Protein AF-A0A9Q6LKU4-F1 (afdb_monomer_lite)

Organism: Piscirickettsia salmonis (NCBI:txid1238)

Sequence (161 aa):
MNSQNPSKSLIVSDDSSSTSEIPNPQVKEKQSSPRRSFKTAYKIRILAEYDACSNQLARGELLRKEGLYSSRISTWKKERETGKLGGKYKNKSDKKMKLLSQENIRLKKKLAQAEAIIDLQKKSLRSAWGAYPPDRAERVKLMDEINKLSKEKKCHSNSPM

Secondary structure (DSSP, 8-state):
---------------------PPP---------------HHHHHHHHHHHHH--SHHHHHHHHHHHT--HHHHHHHHHHHHTTTTTS----HHHHHHHHHHHHHHHHHHHHHHHHHHHHHHHHHHHHHSTT-PPPHHHHHHHHHHHHHHHHHHHHHT----

Radius of gyration: 44.33 Å; chains: 1; bounding box: 66×42×156 Å

pLDDT: mean 70.78, std 19.25, range [27.61, 94.0]

Structure (mmCIF, N/CA/C/O backbone):
data_AF-A0A9Q6LKU4-F1
#
_entry.id   AF-A0A9Q6LKU4-F1
#
loop_
_atom_site.group_PDB
_atom_site.id
_atom_site.type_symbol
_atom_site.label_atom_id
_atom_site.label_alt_id
_atom_site.label_comp_id
_atom_site.label_asym_id
_atom_site.label_entity_id
_atom_site.label_seq_id
_atom_site.pdbx_PDB_ins_code
_atom_site.Cartn_x
_atom_site.Cartn_y
_atom_site.Cartn_z
_atom_site.occupancy
_atom_site.B_iso_or_equiv
_atom_site.auth_seq_id
_atom_site.auth_comp_id
_atom_site.auth_asym_id
_atom_site.auth_atom_id
_atom_site.pdbx_PDB_model_num
ATOM 1 N N . MET A 1 1 ? 16.920 -0.345 105.388 1.00 33.78 1 MET A N 1
ATOM 2 C CA . MET A 1 1 ? 18.303 -0.808 105.642 1.00 33.78 1 MET A CA 1
ATOM 3 C C . MET A 1 1 ? 18.511 -2.017 104.745 1.00 33.78 1 MET A C 1
ATOM 5 O O . MET A 1 1 ? 17.853 -3.019 104.943 1.00 33.78 1 MET A O 1
ATOM 9 N N . ASN A 1 2 ? 19.020 -1.796 103.542 1.00 29.56 2 ASN A N 1
ATOM 10 C CA . ASN A 1 2 ? 20.444 -1.772 103.206 1.00 29.56 2 ASN A CA 1
ATOM 11 C C . ASN A 1 2 ? 20.931 -3.170 102.801 1.00 29.56 2 ASN A C 1
ATOM 13 O O . ASN A 1 2 ? 21.152 -4.021 103.656 1.00 29.56 2 ASN A O 1
ATOM 17 N N . SER A 1 3 ? 21.140 -3.372 101.505 1.00 34.97 3 SER A N 1
ATOM 18 C CA . SER A 1 3 ? 22.439 -3.853 101.036 1.00 34.97 3 SER A CA 1
ATOM 19 C C . SER A 1 3 ? 22.560 -3.663 99.535 1.00 34.97 3 SER A C 1
ATOM 21 O O . SER A 1 3 ? 21.870 -4.297 98.739 1.00 34.97 3 SER A O 1
ATOM 23 N N . GLN A 1 4 ? 23.463 -2.753 99.187 1.00 29.42 4 GLN A N 1
ATOM 24 C CA . GLN A 1 4 ? 24.157 -2.704 97.915 1.00 29.42 4 GLN A CA 1
ATOM 25 C C . GLN A 1 4 ? 24.738 -4.078 97.508 1.00 29.42 4 GLN A C 1
ATOM 27 O O . GLN A 1 4 ? 25.342 -4.769 98.323 1.00 29.42 4 GLN A O 1
ATOM 32 N N . ASN A 1 5 ? 24.557 -4.421 96.223 1.00 34.22 5 ASN A N 1
ATOM 33 C CA . ASN A 1 5 ? 25.584 -4.721 95.193 1.00 34.22 5 ASN A CA 1
ATOM 34 C C . ASN A 1 5 ? 27.061 -4.810 95.662 1.00 34.22 5 ASN A C 1
ATOM 36 O O . ASN A 1 5 ? 27.419 -4.010 96.528 1.00 34.22 5 ASN A O 1
ATOM 40 N N . PRO A 1 6 ? 27.989 -5.570 95.000 1.00 41.03 6 PRO A N 1
ATOM 41 C CA . PRO A 1 6 ? 28.228 -5.426 93.542 1.00 41.03 6 PRO A CA 1
ATOM 42 C C . PRO A 1 6 ? 28.953 -6.563 92.730 1.00 41.03 6 PRO A C 1
ATOM 44 O O . PRO A 1 6 ? 29.729 -7.357 93.246 1.00 41.03 6 PRO A O 1
ATOM 47 N N . SER A 1 7 ? 28.793 -6.485 91.395 1.00 27.61 7 SER A N 1
ATOM 48 C CA . SER A 1 7 ? 29.785 -6.684 90.299 1.00 27.61 7 SER A CA 1
ATOM 49 C C . SER A 1 7 ? 30.456 -8.048 89.994 1.00 27.61 7 SER A C 1
ATOM 51 O O . SER A 1 7 ? 31.393 -8.441 90.680 1.00 27.61 7 SER A O 1
ATOM 53 N N . LYS A 1 8 ? 30.199 -8.611 88.791 1.00 33.66 8 LYS A N 1
ATOM 54 C CA . LYS A 1 8 ? 31.094 -8.505 87.597 1.00 33.66 8 LYS A CA 1
ATOM 55 C C . LYS A 1 8 ? 30.601 -9.298 86.359 1.00 33.66 8 LYS A C 1
ATOM 57 O O . LYS A 1 8 ? 30.404 -10.503 86.403 1.00 33.66 8 LYS A O 1
ATOM 62 N N . SER A 1 9 ? 30.461 -8.542 85.269 1.00 29.95 9 SER A N 1
ATOM 63 C CA . SER A 1 9 ? 30.486 -8.829 83.820 1.00 29.95 9 SER A CA 1
ATOM 64 C C . SER A 1 9 ? 30.705 -10.254 83.272 1.00 29.95 9 SER A C 1
ATOM 66 O O . SER A 1 9 ? 31.785 -10.822 83.430 1.00 29.95 9 SER A O 1
ATOM 68 N N . LEU A 1 10 ? 29.807 -10.665 82.370 1.00 33.81 10 LEU A N 1
ATOM 69 C CA . LEU A 1 10 ? 30.185 -11.191 81.052 1.00 33.81 10 LEU A CA 1
ATOM 70 C C . LEU A 1 10 ? 29.135 -10.760 80.020 1.00 33.81 10 LEU A C 1
ATOM 72 O O . LEU A 1 10 ? 27.954 -11.073 80.130 1.00 33.81 10 LEU A O 1
ATOM 76 N N . ILE A 1 11 ? 29.596 -9.962 79.063 1.00 33.34 11 ILE A N 1
ATOM 77 C CA . ILE A 1 11 ? 28.861 -9.500 77.891 1.00 33.34 11 ILE A CA 1
ATOM 78 C C . ILE A 1 11 ? 28.937 -10.628 76.861 1.00 33.34 11 ILE A C 1
ATOM 80 O O . ILE A 1 11 ? 30.037 -11.001 76.459 1.00 33.34 11 ILE A O 1
ATOM 84 N N . VAL A 1 12 ? 27.788 -11.142 76.430 1.00 37.56 12 VAL A N 1
ATOM 85 C CA . VAL A 1 12 ? 27.644 -11.857 75.158 1.00 37.56 12 VAL A CA 1
ATOM 86 C C . VAL A 1 12 ? 26.438 -11.241 74.463 1.00 37.56 12 VAL A C 1
ATOM 88 O O . VAL A 1 12 ? 25.298 -11.439 74.875 1.00 37.56 12 VAL A O 1
ATOM 91 N N . SER A 1 13 ? 26.719 -10.432 73.450 1.00 35.81 13 SER A N 1
ATOM 92 C CA . SER A 1 13 ? 25.760 -10.103 72.405 1.00 35.81 13 SER A CA 1
ATOM 93 C C . SER A 1 13 ? 25.742 -11.278 71.433 1.00 35.81 13 SER A C 1
ATOM 95 O O . SER A 1 13 ? 26.809 -11.679 70.981 1.00 35.81 13 SER A O 1
ATOM 97 N N . ASP A 1 14 ? 24.572 -11.828 71.123 1.00 35.03 14 ASP A N 1
ATOM 98 C CA . ASP A 1 14 ? 24.133 -11.866 69.729 1.00 35.03 14 ASP A CA 1
ATOM 99 C C . ASP A 1 14 ? 22.649 -12.224 69.596 1.00 35.03 14 ASP A C 1
ATOM 101 O O . ASP A 1 14 ? 22.032 -12.884 70.430 1.00 35.03 14 ASP A O 1
ATOM 105 N N . ASP A 1 15 ? 22.107 -11.634 68.543 1.00 38.94 15 ASP A N 1
ATOM 106 C CA . ASP A 1 15 ? 20.731 -11.326 68.194 1.00 38.94 15 ASP A CA 1
ATOM 107 C C . ASP A 1 15 ? 19.864 -12.559 67.865 1.00 38.94 15 ASP A C 1
ATOM 109 O O . ASP A 1 15 ? 20.298 -13.505 67.210 1.00 38.94 15 ASP A O 1
ATOM 113 N N . SER A 1 16 ? 18.598 -12.543 68.288 1.00 36.66 16 SER A N 1
ATOM 114 C CA . SER A 1 16 ? 17.548 -13.433 67.768 1.00 36.66 16 SER A CA 1
ATOM 115 C C . SER A 1 16 ? 16.195 -12.729 67.825 1.00 36.66 16 SER A C 1
ATOM 117 O O . SER A 1 16 ? 15.259 -13.126 68.518 1.00 36.66 16 SER A O 1
ATOM 119 N N . SER A 1 17 ? 16.129 -11.635 67.070 1.00 35.25 17 SER A N 1
ATOM 120 C CA . SER A 1 17 ? 14.920 -11.040 66.510 1.00 35.25 17 SER A CA 1
ATOM 121 C C . SER A 1 17 ? 13.979 -12.097 65.905 1.00 35.25 17 SER A C 1
ATOM 123 O O . SER A 1 17 ? 14.217 -12.650 64.829 1.00 35.25 17 SER A O 1
ATOM 125 N N . SER A 1 18 ? 12.865 -12.355 66.590 1.00 41.88 18 SER A N 1
ATOM 126 C CA . SER A 1 18 ? 11.696 -13.038 66.041 1.00 41.88 18 SER A CA 1
ATOM 127 C C . SER A 1 18 ? 11.033 -12.141 64.988 1.00 41.88 18 SER A C 1
ATOM 129 O O . SER A 1 18 ? 10.174 -11.318 65.311 1.00 41.88 18 SER A O 1
ATOM 131 N N . THR A 1 19 ? 11.445 -12.278 63.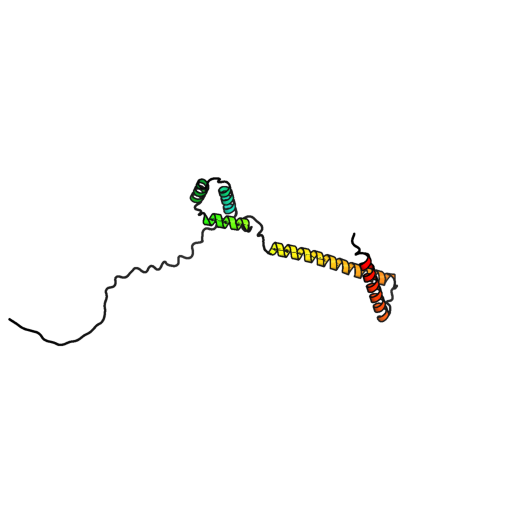728 1.00 38.69 19 THR A N 1
ATOM 132 C CA . THR A 1 19 ? 10.799 -11.631 62.581 1.00 38.69 19 THR A CA 1
ATOM 133 C C . THR A 1 19 ? 9.814 -12.600 61.944 1.00 38.69 19 THR A C 1
ATOM 135 O O . THR A 1 19 ? 10.175 -13.614 61.356 1.00 38.69 19 THR A O 1
ATOM 138 N N . SER A 1 20 ? 8.536 -12.279 62.109 1.00 47.50 20 SER A N 1
ATOM 139 C CA . SER A 1 20 ? 7.409 -12.850 61.386 1.00 47.50 20 SER A CA 1
ATOM 140 C C . SER A 1 20 ? 7.670 -12.830 59.877 1.00 47.50 20 SER A C 1
ATOM 142 O O . SER A 1 20 ? 7.850 -11.773 59.271 1.00 47.50 20 SER A O 1
ATOM 144 N N . GLU A 1 21 ? 7.693 -14.019 59.277 1.00 57.81 21 GLU A N 1
ATOM 145 C CA . GLU A 1 21 ? 7.937 -14.230 57.854 1.00 57.81 21 GLU A CA 1
ATOM 146 C C . GLU A 1 21 ? 6.888 -13.500 57.002 1.00 57.81 21 GLU A C 1
ATOM 148 O O . GLU A 1 21 ? 5.707 -13.851 56.964 1.00 57.81 21 GLU A O 1
ATOM 153 N N . ILE A 1 22 ? 7.333 -12.461 56.298 1.00 60.91 22 ILE A N 1
ATOM 154 C CA . ILE A 1 22 ? 6.572 -11.805 55.236 1.00 60.91 22 ILE A CA 1
ATOM 155 C C . ILE A 1 22 ? 6.401 -12.837 54.109 1.00 60.91 22 ILE A C 1
ATOM 157 O O . ILE A 1 22 ? 7.411 -13.322 53.588 1.00 60.91 22 ILE A O 1
ATOM 161 N N . PRO A 1 23 ? 5.172 -13.184 53.684 1.00 64.31 23 PRO A N 1
ATOM 162 C CA . PRO A 1 23 ? 4.992 -14.115 52.581 1.00 64.31 23 PRO A CA 1
ATOM 163 C C . PRO A 1 23 ? 5.571 -13.504 51.301 1.00 64.31 23 PRO A C 1
ATOM 165 O O . PRO A 1 23 ? 5.175 -12.421 50.867 1.00 64.31 23 PRO A O 1
ATOM 168 N N . ASN A 1 24 ? 6.536 -14.209 50.713 1.00 58.94 24 ASN A N 1
ATOM 169 C CA . ASN A 1 24 ? 7.278 -13.794 49.528 1.00 58.94 24 ASN A CA 1
ATOM 170 C C . ASN A 1 24 ? 6.320 -13.449 48.356 1.00 58.94 24 ASN A C 1
ATOM 172 O O . ASN A 1 24 ? 5.623 -14.344 47.865 1.00 58.94 24 ASN A O 1
ATOM 176 N N . PRO A 1 25 ? 6.278 -12.194 47.855 1.00 67.00 25 PRO A N 1
ATOM 177 C CA . PRO A 1 25 ? 5.390 -11.759 46.771 1.00 67.00 25 PRO A CA 1
ATOM 178 C C . PRO A 1 25 ? 5.890 -12.199 45.383 1.00 67.00 25 PRO A C 1
ATOM 180 O O . PRO A 1 25 ? 5.739 -11.480 44.392 1.00 67.00 25 PRO A O 1
ATOM 183 N N . GLN A 1 26 ? 6.513 -13.372 45.279 1.00 66.50 26 GLN A N 1
ATOM 184 C CA . GLN A 1 26 ? 7.061 -13.851 44.020 1.00 66.50 26 GLN A CA 1
ATOM 185 C C . GLN A 1 26 ? 5.929 -14.417 43.160 1.00 66.50 26 GLN A C 1
ATOM 187 O O . GLN A 1 26 ? 5.588 -15.601 43.203 1.00 66.50 26 GLN A O 1
ATOM 192 N N . VAL A 1 27 ? 5.315 -13.526 42.378 1.00 67.25 27 VAL A N 1
ATOM 193 C CA . VAL A 1 27 ? 4.410 -13.876 41.283 1.00 67.25 27 VAL A CA 1
ATOM 194 C C . VAL A 1 27 ? 5.184 -14.801 40.348 1.00 67.25 27 VAL A C 1
ATOM 196 O O . VAL A 1 27 ? 6.019 -14.346 39.570 1.00 67.25 27 VAL A O 1
ATOM 199 N N . LYS A 1 28 ? 4.924 -16.111 40.451 1.00 60.31 28 LYS A N 1
ATOM 200 C CA . LYS A 1 28 ? 5.439 -17.118 39.516 1.00 60.31 28 LYS A CA 1
ATOM 201 C C . LYS A 1 28 ? 5.181 -16.598 38.109 1.00 60.31 28 LYS A C 1
ATOM 203 O O . LYS A 1 28 ? 4.038 -16.243 37.809 1.00 60.31 28 LYS A O 1
ATOM 208 N N . GLU A 1 29 ? 6.228 -16.511 37.290 1.00 60.88 29 GLU A N 1
ATOM 209 C CA . GLU A 1 29 ? 6.155 -16.030 35.913 1.00 60.88 29 GLU A CA 1
ATOM 210 C C . GLU A 1 29 ? 5.070 -16.817 35.182 1.00 60.88 29 GLU A C 1
ATOM 212 O O . GLU A 1 29 ? 5.252 -17.967 34.781 1.00 60.88 29 GLU A O 1
ATOM 217 N N . LYS A 1 30 ? 3.875 -16.228 35.100 1.00 60.41 30 LYS A N 1
ATOM 218 C CA . LYS A 1 30 ? 2.718 -16.853 34.479 1.00 60.41 30 LYS A CA 1
ATOM 219 C C . LYS A 1 30 ? 3.086 -16.977 33.013 1.00 60.41 30 LYS A C 1
ATOM 221 O O . LYS A 1 30 ? 3.049 -15.969 32.307 1.00 60.41 30 LYS A O 1
ATOM 226 N N . GLN A 1 31 ? 3.505 -18.180 32.607 1.00 55.69 31 GLN A N 1
ATOM 227 C CA . GLN A 1 31 ? 3.850 -18.540 31.235 1.00 55.69 31 GLN A CA 1
ATOM 228 C C . GLN A 1 31 ? 2.900 -17.794 30.304 1.00 55.69 31 GLN A C 1
ATOM 230 O O . GLN A 1 31 ? 1.687 -17.979 30.398 1.00 55.69 31 GLN A O 1
ATOM 235 N N . SER A 1 32 ? 3.459 -16.835 29.557 1.00 57.75 32 SER A N 1
ATOM 236 C CA . SER A 1 32 ? 2.742 -15.724 28.928 1.00 57.75 32 SER A CA 1
ATOM 237 C C . SER A 1 32 ? 1.485 -16.214 28.210 1.00 57.75 32 SER A C 1
ATOM 239 O O . SER A 1 32 ? 1.556 -16.639 27.057 1.00 57.75 32 SER A O 1
ATOM 241 N N . SER A 1 33 ? 0.334 -16.131 28.885 1.00 61.50 33 SER A N 1
ATOM 242 C CA . SER A 1 33 ? -0.958 -16.497 28.305 1.00 61.50 33 SER A CA 1
ATOM 243 C C . SER A 1 33 ? -1.118 -15.746 26.979 1.00 61.50 33 SER A C 1
ATOM 245 O O . SER A 1 33 ? -0.785 -14.552 26.925 1.00 61.50 33 SER A O 1
ATOM 247 N N . PRO A 1 34 ? -1.537 -16.417 25.888 1.00 72.12 34 PRO A N 1
ATOM 248 C CA . PRO A 1 34 ? -1.558 -15.807 24.570 1.00 72.12 34 PRO A CA 1
ATOM 249 C C . PRO A 1 34 ? -2.402 -14.533 24.612 1.00 72.12 34 PRO A C 1
ATOM 251 O O . PRO A 1 34 ? -3.607 -14.557 24.864 1.00 72.12 34 PRO A O 1
ATOM 254 N N . ARG A 1 35 ? -1.745 -13.386 24.393 1.00 74.44 35 ARG A N 1
ATOM 255 C CA . ARG A 1 35 ? -2.418 -12.085 24.372 1.00 74.44 35 ARG A CA 1
ATOM 256 C C . ARG A 1 35 ? -3.527 -12.136 23.322 1.00 74.44 35 ARG A C 1
ATOM 258 O O . ARG A 1 35 ? -3.269 -12.523 22.183 1.00 74.44 35 ARG A O 1
ATOM 265 N N . ARG A 1 36 ? -4.742 -11.708 23.692 1.00 83.00 36 ARG A N 1
ATOM 266 C CA . ARG A 1 36 ? -5.915 -11.652 22.798 1.00 83.00 36 ARG A CA 1
ATOM 267 C C . ARG A 1 36 ? -5.534 -11.017 21.455 1.00 83.00 36 ARG A C 1
ATOM 269 O O . ARG A 1 36 ? -5.192 -9.832 21.404 1.00 83.00 36 ARG A O 1
ATOM 276 N N . SER A 1 37 ? -5.602 -11.802 20.380 1.00 84.75 37 SER A N 1
ATOM 277 C CA . SER A 1 37 ? -5.355 -11.356 19.009 1.00 84.75 37 SER A CA 1
ATOM 278 C C . SER A 1 37 ? -6.681 -11.053 18.306 1.00 84.75 37 SER A C 1
ATOM 280 O O . SER A 1 37 ? -7.694 -11.712 18.530 1.00 84.75 37 SER A O 1
ATOM 282 N N . PHE A 1 38 ? -6.694 -10.013 17.473 1.00 88.56 38 PHE A N 1
ATOM 283 C CA . PHE A 1 38 ? -7.887 -9.590 16.739 1.00 88.56 38 PHE A CA 1
ATOM 284 C C . PHE A 1 38 ? -7.673 -9.796 15.246 1.00 88.56 38 PHE A C 1
ATOM 286 O O . PHE A 1 38 ? -6.705 -9.276 14.685 1.00 88.56 38 PHE A O 1
ATOM 293 N N . LYS A 1 39 ? -8.597 -10.520 14.605 1.00 90.44 39 LYS A N 1
ATOM 294 C CA . LYS A 1 39 ? -8.604 -10.709 13.150 1.00 90.44 39 LYS A CA 1
ATOM 295 C C . LYS A 1 39 ? -8.751 -9.361 12.437 1.00 90.44 39 LYS A C 1
ATOM 297 O O . LYS A 1 39 ? -9.463 -8.474 12.905 1.00 90.44 39 LYS A O 1
ATOM 302 N N . THR A 1 40 ? -8.132 -9.228 11.268 1.00 90.12 40 THR A N 1
ATOM 303 C CA . THR A 1 40 ? -8.174 -8.008 10.442 1.00 90.12 40 THR A CA 1
ATOM 304 C C . THR A 1 40 ? -9.606 -7.580 10.111 1.00 90.12 40 THR A C 1
ATOM 306 O O . THR A 1 40 ? -9.941 -6.412 10.275 1.00 90.12 40 THR A O 1
ATOM 309 N N . ALA A 1 41 ? -10.474 -8.526 9.734 1.00 88.00 41 ALA A N 1
ATOM 310 C CA . ALA A 1 41 ? -11.882 -8.250 9.440 1.00 88.00 41 ALA A CA 1
ATOM 311 C C . ALA A 1 41 ? -12.628 -7.644 10.642 1.00 88.00 41 ALA A C 1
ATOM 313 O O . ALA A 1 41 ? -13.373 -6.681 10.489 1.00 88.00 41 ALA A O 1
ATOM 314 N N . TYR A 1 42 ? -12.359 -8.150 11.850 1.00 93.00 42 TYR A N 1
ATOM 315 C CA . TYR A 1 42 ? -12.941 -7.614 13.081 1.00 93.00 42 TYR A CA 1
ATOM 316 C C . TYR A 1 42 ? -12.492 -6.172 13.330 1.00 93.00 42 TYR A C 1
ATOM 318 O O . TYR A 1 42 ? -13.318 -5.303 13.587 1.00 93.00 42 TYR A O 1
ATOM 326 N N . LYS A 1 43 ? -11.189 -5.896 13.196 1.00 93.00 43 LYS A N 1
ATOM 327 C CA . LYS A 1 43 ? -10.648 -4.538 13.346 1.00 93.00 43 LYS A CA 1
ATOM 328 C C . LYS A 1 43 ? -11.296 -3.558 12.357 1.00 93.00 43 LYS A C 1
ATOM 330 O O . LYS A 1 43 ? -11.628 -2.447 12.749 1.00 93.00 43 LYS A O 1
ATOM 335 N N . ILE A 1 44 ? -11.498 -3.971 11.101 1.00 92.06 44 ILE A N 1
ATOM 336 C CA . ILE A 1 44 ? -12.140 -3.143 10.065 1.00 92.06 44 ILE A CA 1
ATOM 337 C C . ILE A 1 44 ? -13.605 -2.863 10.416 1.00 92.06 44 ILE A C 1
ATOM 339 O O . ILE A 1 44 ? -14.011 -1.705 10.372 1.00 92.06 44 ILE A O 1
ATOM 343 N N . ARG A 1 45 ? -14.369 -3.892 10.812 1.00 93.50 45 ARG A N 1
ATOM 344 C CA . ARG A 1 45 ? -15.771 -3.744 11.234 1.00 93.50 45 ARG A CA 1
ATOM 345 C C . ARG A 1 45 ? -15.904 -2.732 12.371 1.00 93.50 45 ARG A C 1
ATOM 347 O O . ARG A 1 45 ? -16.648 -1.767 12.249 1.00 93.50 45 ARG A O 1
ATOM 354 N N . ILE A 1 46 ? -15.125 -2.911 13.438 1.00 94.00 46 ILE A N 1
ATOM 355 C CA . ILE A 1 46 ? -15.171 -2.022 14.603 1.00 94.00 46 ILE A CA 1
ATOM 356 C C . ILE A 1 46 ? -14.771 -0.592 14.243 1.00 94.00 46 ILE A C 1
ATOM 358 O O . ILE A 1 46 ? -15.379 0.349 14.739 1.00 94.00 46 ILE A O 1
ATOM 362 N N . LEU A 1 47 ? -13.762 -0.401 13.388 1.00 93.25 47 LEU A N 1
ATOM 363 C CA . LEU A 1 47 ? -13.392 0.939 12.932 1.00 93.25 47 LEU A CA 1
ATOM 364 C C . LEU A 1 47 ? -14.523 1.607 12.140 1.00 93.25 47 LEU A C 1
ATOM 366 O O . LEU A 1 47 ? -14.756 2.794 12.337 1.00 93.25 47 LEU A O 1
ATOM 370 N N . ALA A 1 48 ? -15.234 0.859 11.292 1.00 92.12 48 ALA A N 1
ATOM 371 C CA . ALA A 1 48 ? -16.377 1.380 10.546 1.00 92.12 48 ALA A CA 1
ATOM 372 C C . ALA A 1 48 ? -17.535 1.773 11.476 1.00 92.12 48 ALA A C 1
ATOM 374 O O . ALA A 1 48 ? -18.057 2.877 11.361 1.00 92.12 48 ALA A O 1
ATOM 375 N N . GLU A 1 49 ? -17.887 0.918 12.439 1.00 93.12 49 GLU A N 1
ATOM 376 C CA . GLU A 1 49 ? -18.918 1.218 13.444 1.00 93.12 49 GLU A CA 1
ATOM 377 C C . GLU A 1 49 ? -18.522 2.413 14.328 1.00 93.12 49 GLU A C 1
ATOM 379 O O . GLU A 1 49 ? -19.341 3.283 14.620 1.00 93.12 49 GLU A O 1
ATOM 384 N N . TYR A 1 50 ? -17.245 2.507 14.707 1.00 93.44 50 TYR A N 1
ATOM 385 C CA . TYR A 1 50 ? -16.718 3.621 15.494 1.00 93.44 50 TYR A CA 1
ATOM 386 C C . TYR A 1 50 ? -16.757 4.953 14.731 1.00 93.44 50 TYR A C 1
ATOM 388 O O . TYR A 1 50 ? -17.085 5.988 15.318 1.00 93.44 50 TYR A O 1
ATOM 396 N N . ASP A 1 51 ? -16.427 4.934 13.436 1.00 89.81 51 ASP A N 1
ATOM 397 C CA . ASP A 1 51 ? -16.481 6.109 12.561 1.00 89.81 51 ASP A CA 1
ATOM 398 C C . ASP A 1 51 ? -17.938 6.511 12.237 1.00 89.81 51 ASP A C 1
ATOM 400 O O . ASP A 1 51 ? -18.218 7.701 12.112 1.00 89.81 51 ASP A O 1
ATOM 404 N N . ALA A 1 52 ? -18.874 5.554 12.176 1.00 91.88 52 ALA A N 1
ATOM 405 C CA . ALA A 1 52 ? -20.306 5.808 11.977 1.00 91.88 52 ALA A CA 1
ATOM 406 C C . ALA A 1 52 ? -20.993 6.444 13.202 1.00 91.88 52 ALA A C 1
ATOM 408 O O . ALA A 1 52 ? -22.033 7.090 13.076 1.00 91.88 52 ALA A O 1
ATOM 409 N N . CYS A 1 53 ? -20.426 6.281 14.400 1.00 91.00 53 CYS A N 1
ATOM 410 C CA . CYS A 1 53 ? -20.960 6.897 15.609 1.00 91.00 53 CYS A CA 1
ATOM 411 C C . CYS A 1 53 ? -20.669 8.409 15.626 1.00 91.00 53 CYS A C 1
ATOM 413 O O . CYS A 1 53 ? -19.510 8.820 15.749 1.00 91.00 53 CYS A O 1
ATOM 415 N N . SER A 1 54 ? -21.714 9.242 15.595 1.00 83.50 54 SER A N 1
ATOM 416 C CA . SER A 1 54 ? -21.586 10.710 15.665 1.00 83.50 54 SER A CA 1
ATOM 417 C C . SER A 1 54 ? -21.197 11.222 17.057 1.00 83.50 54 SER A C 1
ATOM 419 O O . SER A 1 54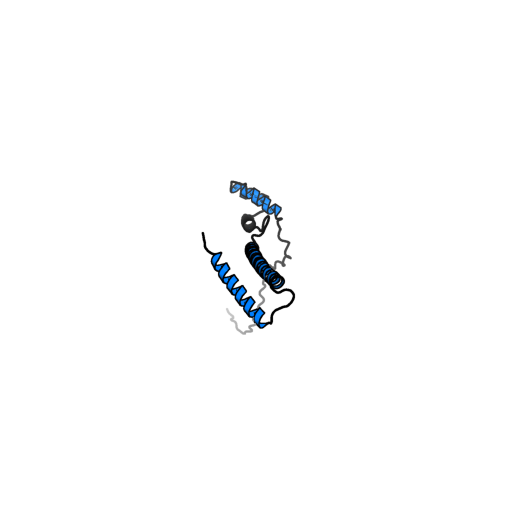 ? -20.417 12.163 17.180 1.00 83.50 54 SER A O 1
ATOM 421 N N . ASN A 1 55 ? -21.693 10.572 18.115 1.00 89.31 55 ASN A N 1
ATOM 422 C CA . ASN A 1 55 ? -21.553 11.041 19.495 1.00 89.31 55 ASN A CA 1
ATOM 423 C C . ASN A 1 55 ? -20.437 10.308 20.255 1.00 89.31 55 ASN A C 1
ATOM 425 O O . ASN A 1 55 ? -20.282 9.089 20.146 1.00 89.31 55 ASN A O 1
ATOM 429 N N . GLN A 1 56 ? -19.716 11.036 21.116 1.00 88.12 56 GLN A N 1
ATOM 430 C CA . GLN A 1 56 ? -18.685 10.480 22.009 1.00 88.12 56 GLN A CA 1
ATOM 431 C C . GLN A 1 56 ? -19.249 9.376 22.925 1.00 88.12 56 GLN A C 1
ATOM 433 O O . GLN A 1 56 ? -18.579 8.378 23.193 1.00 88.12 56 GLN A O 1
ATOM 438 N N . LEU A 1 57 ? -20.498 9.544 23.372 1.00 90.44 57 LEU A N 1
ATOM 439 C CA . LEU A 1 57 ? -21.207 8.593 24.229 1.00 90.44 57 LEU A CA 1
ATOM 440 C C . LEU A 1 57 ? -21.460 7.261 23.510 1.00 90.44 57 LEU A C 1
ATOM 442 O O . LEU A 1 57 ? -21.102 6.215 24.045 1.00 90.44 57 LEU A O 1
ATOM 446 N N . ALA A 1 58 ? -21.969 7.309 22.274 1.00 90.00 58 ALA A N 1
ATOM 447 C CA . ALA A 1 58 ? -22.217 6.124 21.447 1.00 90.00 58 ALA A CA 1
ATOM 448 C C . ALA A 1 58 ? -20.917 5.363 21.138 1.00 90.00 58 ALA A C 1
ATOM 450 O O . ALA A 1 58 ? -20.859 4.139 21.249 1.00 90.00 58 ALA A O 1
ATOM 451 N N . ARG A 1 59 ? -19.825 6.092 20.859 1.00 92.56 59 ARG A N 1
ATOM 452 C CA . ARG A 1 59 ? -18.486 5.497 20.718 1.00 92.56 59 ARG A CA 1
ATOM 453 C C . ARG A 1 59 ? -18.051 4.781 21.995 1.00 92.56 59 ARG A C 1
ATOM 455 O O . ARG A 1 59 ? -17.540 3.669 21.933 1.00 92.56 59 ARG A O 1
ATOM 462 N N . GLY A 1 60 ? -18.242 5.404 23.157 1.00 91.94 60 GLY A N 1
ATOM 463 C CA . GLY A 1 60 ? -17.908 4.800 24.447 1.00 91.94 60 GLY A CA 1
ATOM 464 C C . GLY A 1 60 ? -18.753 3.565 24.770 1.00 91.94 60 GLY A C 1
ATOM 465 O O . GLY A 1 60 ? -18.237 2.603 25.334 1.00 91.94 60 GLY A O 1
ATOM 466 N N . GLU A 1 61 ? -20.035 3.569 24.412 1.00 93.56 61 GLU A N 1
ATOM 467 C CA . GLU A 1 61 ? -20.931 2.421 24.576 1.00 93.56 61 GLU A CA 1
ATOM 468 C C . GLU A 1 61 ? -20.486 1.230 23.718 1.00 93.56 61 GLU A C 1
ATOM 470 O O . GLU A 1 61 ? -20.312 0.132 24.250 1.00 93.56 61 GLU A O 1
ATOM 475 N N . LEU A 1 62 ? -20.204 1.458 22.430 1.00 92.56 62 LEU A N 1
ATOM 476 C CA . LEU A 1 62 ? -19.664 0.442 21.521 1.00 92.56 62 LEU A CA 1
ATOM 477 C C . LEU A 1 62 ? -18.386 -0.195 22.086 1.00 92.56 62 LEU A C 1
ATOM 479 O O . LEU A 1 62 ? -18.241 -1.415 22.115 1.00 92.56 62 LEU A O 1
ATOM 483 N N . LEU A 1 63 ? -17.465 0.631 22.588 1.00 92.94 63 LEU A N 1
ATOM 484 C CA . LEU A 1 63 ? -16.201 0.147 23.140 1.00 92.94 63 LEU A CA 1
ATOM 485 C C . LEU A 1 63 ? -16.380 -0.695 24.401 1.00 92.94 63 LEU A C 1
ATOM 487 O O . LEU A 1 63 ? -15.685 -1.698 24.557 1.00 92.94 63 LEU A O 1
ATOM 491 N N . ARG A 1 64 ? -17.327 -0.338 25.274 1.00 93.44 64 ARG A N 1
ATOM 492 C CA . ARG A 1 64 ? -17.647 -1.150 26.455 1.00 93.44 64 ARG A CA 1
ATOM 493 C C . ARG A 1 64 ? -18.276 -2.486 26.063 1.00 93.44 64 ARG A C 1
ATOM 495 O O . ARG A 1 64 ? -17.855 -3.501 26.607 1.00 93.44 64 ARG A O 1
ATOM 502 N N . LYS A 1 65 ? -19.198 -2.498 25.089 1.00 92.81 65 LYS A N 1
ATOM 503 C CA . LYS A 1 65 ? -19.821 -3.732 24.565 1.00 92.81 65 LYS A CA 1
ATOM 504 C C . LYS A 1 65 ? -18.785 -4.705 24.000 1.00 92.81 65 LYS A C 1
ATOM 506 O O . LYS A 1 65 ? -18.856 -5.900 24.254 1.00 92.81 65 LYS A O 1
ATOM 511 N N . GLU A 1 66 ? -17.787 -4.189 23.290 1.00 92.19 66 GLU A N 1
ATOM 512 C CA . GLU A 1 66 ? -16.751 -5.005 22.640 1.00 92.19 66 GLU A CA 1
ATOM 513 C C . GLU A 1 66 ? -15.537 -5.304 23.555 1.00 92.19 66 GLU A C 1
ATOM 515 O O . GLU A 1 66 ? -14.614 -6.049 23.189 1.00 92.19 66 GLU A O 1
ATOM 520 N N . GLY A 1 67 ? -15.506 -4.721 24.762 1.00 91.06 67 GLY A N 1
ATOM 521 C CA . GLY A 1 67 ? -14.387 -4.831 25.704 1.00 91.06 67 GLY A CA 1
ATOM 522 C C . GLY A 1 67 ? -13.093 -4.209 25.167 1.00 91.06 67 GLY A C 1
ATOM 523 O O . GLY A 1 67 ? -11.998 -4.745 25.364 1.00 91.06 67 GLY A O 1
ATOM 524 N N . LEU A 1 68 ? -13.219 -3.113 24.419 1.00 91.81 68 LEU A N 1
ATOM 525 C CA . LEU A 1 68 ? -12.122 -2.384 23.795 1.00 91.81 68 LEU A CA 1
ATOM 526 C C . LEU A 1 68 ? -11.864 -1.070 24.531 1.00 91.81 68 LEU A C 1
ATOM 528 O O . LEU A 1 68 ? -12.764 -0.430 25.061 1.00 91.81 68 LEU A O 1
ATOM 532 N N . TYR A 1 69 ? -10.605 -0.645 24.528 1.00 92.00 69 TYR A N 1
ATOM 533 C CA . TYR A 1 69 ? -10.207 0.654 25.061 1.00 92.00 69 TYR A CA 1
ATOM 534 C C . TYR A 1 69 ? -9.876 1.620 23.921 1.00 92.00 69 TYR A C 1
ATOM 536 O O . TYR A 1 69 ? -9.467 1.191 22.837 1.00 92.00 69 TYR A O 1
ATOM 544 N N . SER A 1 70 ? -10.010 2.923 24.173 1.00 89.56 70 SER A N 1
ATOM 545 C CA . SER A 1 70 ? -9.766 3.983 23.184 1.00 89.56 70 SER A CA 1
ATOM 546 C C . SER A 1 70 ? -8.365 3.903 22.570 1.00 89.56 70 SER A C 1
ATOM 548 O O . SER A 1 70 ? -8.219 4.087 21.363 1.00 89.56 70 SER A O 1
ATOM 550 N N . SER A 1 71 ? -7.345 3.530 23.356 1.00 91.94 71 SER A N 1
ATOM 551 C CA . SER A 1 71 ? -5.974 3.375 22.848 1.00 91.94 71 SER A CA 1
ATOM 552 C C . SER A 1 71 ? -5.883 2.347 21.720 1.00 91.94 71 SER A C 1
ATOM 554 O O . SER A 1 71 ? -5.170 2.567 20.744 1.00 91.94 71 SER A O 1
ATOM 556 N N . ARG A 1 72 ? -6.662 1.260 21.806 1.00 93.38 72 ARG A N 1
ATOM 557 C CA . ARG A 1 72 ? -6.698 0.197 20.797 1.00 93.38 72 ARG A CA 1
ATOM 558 C C . ARG A 1 72 ? -7.235 0.722 19.471 1.00 93.38 72 ARG A C 1
ATOM 560 O O . ARG A 1 72 ? -6.663 0.428 18.426 1.00 93.38 72 ARG A O 1
ATOM 567 N N . ILE A 1 73 ? -8.301 1.519 19.528 1.00 94.00 73 ILE A N 1
ATOM 568 C CA . ILE A 1 73 ? -8.902 2.150 18.349 1.00 94.00 73 ILE A CA 1
ATOM 569 C C . ILE A 1 73 ? -7.916 3.112 17.705 1.00 94.00 73 ILE A C 1
ATOM 571 O O . ILE A 1 73 ? -7.707 3.047 16.497 1.00 94.00 73 ILE A O 1
ATOM 575 N N . SER A 1 74 ? -7.244 3.943 18.502 1.00 92.94 74 SER A N 1
ATOM 576 C CA . SER A 1 74 ? -6.205 4.848 18.006 1.00 92.94 74 SER A CA 1
ATOM 577 C C . SER A 1 74 ? -5.063 4.091 17.320 1.00 92.94 74 SER A C 1
ATOM 579 O O . SER A 1 74 ? -4.594 4.508 16.261 1.00 92.94 74 SER A O 1
ATOM 581 N N . THR A 1 75 ? -4.634 2.948 17.868 1.00 92.69 75 THR A N 1
ATOM 582 C CA . THR A 1 75 ? -3.646 2.077 17.214 1.00 92.69 75 THR A CA 1
ATOM 583 C C . THR A 1 75 ? -4.171 1.524 15.891 1.00 92.69 75 THR A C 1
ATOM 585 O O . THR A 1 75 ? -3.460 1.570 14.890 1.00 92.69 75 THR A O 1
ATOM 588 N N . TRP A 1 76 ? -5.414 1.041 15.849 1.00 93.12 76 TRP A N 1
ATOM 589 C CA . TRP A 1 76 ? -6.002 0.496 14.624 1.00 93.12 76 TRP A CA 1
ATOM 590 C C . TRP A 1 76 ? -6.247 1.568 13.554 1.00 93.12 76 TRP A C 1
ATOM 592 O O . TRP A 1 76 ? -6.056 1.292 12.373 1.00 93.12 76 TRP A O 1
ATOM 602 N N . LYS A 1 77 ? -6.562 2.813 13.934 1.00 91.06 77 LYS A N 1
ATOM 603 C CA . LYS A 1 77 ? -6.612 3.949 12.998 1.00 91.06 77 LYS A CA 1
ATOM 604 C C . LYS A 1 77 ? -5.257 4.183 12.326 1.00 91.06 77 LYS A C 1
ATOM 606 O O . LYS A 1 77 ? -5.185 4.211 11.101 1.00 91.06 77 LYS A O 1
ATOM 611 N N . LYS A 1 78 ? -4.169 4.200 13.102 1.00 89.50 78 LYS A N 1
ATOM 612 C CA . LYS A 1 78 ? -2.798 4.292 12.562 1.00 89.50 78 LYS A CA 1
ATOM 613 C C . LYS A 1 78 ? -2.433 3.087 11.687 1.00 89.50 78 LYS A C 1
ATOM 615 O O . LYS A 1 78 ? -1.799 3.232 10.644 1.00 89.50 78 LYS A O 1
ATOM 620 N N . GLU A 1 79 ? -2.831 1.876 12.079 1.00 88.75 79 GLU A N 1
ATOM 621 C CA . GLU A 1 79 ? -2.638 0.664 11.267 1.00 88.75 79 GLU A CA 1
ATOM 622 C C . GLU A 1 79 ? -3.397 0.738 9.923 1.00 88.75 79 GLU A C 1
ATOM 624 O O . GLU A 1 79 ? -2.881 0.261 8.911 1.00 88.75 79 GLU A O 1
ATOM 629 N N . ARG A 1 80 ? -4.581 1.369 9.878 1.00 85.81 80 ARG A N 1
ATOM 630 C CA . ARG A 1 80 ? -5.343 1.635 8.641 1.00 85.81 80 ARG A CA 1
ATOM 631 C C . ARG A 1 80 ? -4.649 2.678 7.766 1.00 85.81 80 ARG A C 1
ATOM 633 O O . ARG A 1 80 ? -4.457 2.436 6.580 1.00 85.81 80 ARG A O 1
ATOM 640 N N . GLU A 1 81 ? -4.206 3.793 8.341 1.00 82.62 81 GLU A N 1
ATOM 641 C CA . GLU A 1 81 ? -3.485 4.857 7.618 1.00 82.62 81 GLU A CA 1
ATOM 642 C C . GLU A 1 81 ? -2.161 4.370 7.011 1.00 82.62 81 GLU A C 1
ATOM 644 O O . GLU A 1 81 ? -1.784 4.752 5.901 1.00 82.62 81 GLU A O 1
ATOM 649 N N . THR A 1 82 ? -1.466 3.479 7.722 1.00 79.56 82 THR A N 1
ATOM 650 C CA . THR A 1 82 ? -0.214 2.859 7.261 1.00 79.56 82 THR A CA 1
ATOM 651 C C . THR A 1 82 ? -0.425 1.695 6.283 1.00 79.56 82 THR A C 1
ATOM 653 O O . THR A 1 82 ? 0.551 1.165 5.749 1.00 79.56 82 THR A O 1
ATOM 656 N N . GLY A 1 83 ? -1.676 1.301 6.012 1.00 73.50 83 GLY A N 1
ATOM 657 C CA . GLY A 1 83 ? -2.018 0.210 5.091 1.00 73.50 83 GLY A CA 1
ATOM 658 C C . GLY A 1 83 ? -1.758 -1.197 5.645 1.00 73.50 83 GLY A C 1
ATOM 659 O O . GLY A 1 83 ? -1.783 -2.170 4.894 1.00 73.50 83 GLY A O 1
ATOM 660 N N . LYS A 1 84 ? -1.508 -1.332 6.956 1.00 76.38 84 LYS A N 1
ATOM 661 C CA . LYS A 1 84 ? -1.386 -2.638 7.632 1.00 76.38 84 LYS A CA 1
ATOM 662 C C . LYS A 1 84 ? -2.746 -3.317 7.806 1.00 76.38 84 LYS A C 1
ATOM 664 O O . LYS A 1 84 ? -2.830 -4.542 7.813 1.00 76.38 84 LYS A O 1
ATOM 669 N N . LEU A 1 85 ? -3.809 -2.526 7.939 1.00 76.44 85 LEU A N 1
ATOM 670 C CA . LEU A 1 85 ? -5.194 -2.988 7.996 1.00 76.44 85 LEU A CA 1
ATOM 671 C C . LEU A 1 85 ? -5.849 -2.891 6.615 1.00 76.44 85 LEU A C 1
ATOM 673 O O . LEU A 1 85 ? -6.107 -1.794 6.134 1.00 76.44 85 LEU A O 1
ATOM 677 N N . GLY A 1 86 ? -6.161 -4.038 6.006 1.00 65.06 86 GLY A N 1
ATOM 678 C CA . GLY A 1 86 ? -7.092 -4.107 4.872 1.00 65.06 86 GLY A CA 1
ATOM 679 C C . GLY A 1 86 ? -6.503 -4.022 3.463 1.00 65.06 86 GLY A C 1
ATOM 680 O O . GLY A 1 86 ? -7.257 -4.187 2.513 1.00 65.06 86 GLY A O 1
ATOM 681 N N . GLY A 1 87 ? -5.191 -3.863 3.287 1.00 62.00 87 GLY A N 1
ATOM 682 C CA . GLY A 1 87 ? -4.572 -4.099 1.981 1.00 62.00 87 GLY A CA 1
ATOM 683 C C . GLY A 1 87 ? -3.532 -3.069 1.574 1.00 62.00 87 GLY A C 1
ATOM 684 O O . GLY A 1 87 ? -3.730 -1.866 1.697 1.00 62.00 87 GLY A O 1
ATOM 685 N N . LYS A 1 88 ? -2.438 -3.621 1.039 1.00 51.94 88 LYS A N 1
ATOM 686 C CA . LYS A 1 88 ? -1.232 -2.966 0.528 1.00 51.94 88 LYS A CA 1
ATOM 687 C C . LYS A 1 88 ? -0.618 -2.003 1.537 1.00 51.94 88 LYS A C 1
ATOM 689 O O . LYS A 1 88 ? -0.857 -0.799 1.522 1.00 51.94 88 LYS A O 1
ATOM 694 N N . TYR A 1 89 ? 0.273 -2.568 2.354 1.00 51.34 89 TYR A N 1
ATOM 695 C CA . TYR A 1 89 ? 1.395 -1.826 2.909 1.00 51.34 89 TYR A CA 1
ATOM 696 C C . TYR A 1 89 ? 1.854 -0.791 1.872 1.00 51.34 89 TYR A C 1
ATOM 698 O O . TYR A 1 89 ? 2.283 -1.186 0.787 1.00 51.34 89 TYR A O 1
ATOM 706 N N . LYS A 1 90 ? 1.811 0.506 2.206 1.00 51.97 90 LYS A N 1
ATOM 707 C CA . LYS A 1 90 ? 2.618 1.514 1.504 1.00 51.97 90 LYS A CA 1
ATOM 708 C C . LYS A 1 90 ? 4.067 1.229 1.867 1.00 51.97 90 LYS A C 1
ATOM 710 O O . LYS A 1 90 ? 4.678 1.900 2.699 1.00 51.97 90 LYS A O 1
ATOM 715 N N . ASN A 1 91 ? 4.597 0.142 1.330 1.00 52.53 91 ASN A N 1
ATOM 716 C CA . ASN A 1 91 ? 5.963 -0.238 1.574 1.00 52.53 91 ASN A CA 1
ATOM 717 C C . ASN A 1 91 ? 6.818 0.882 0.982 1.00 52.53 91 ASN A C 1
ATOM 719 O O . ASN A 1 91 ? 6.581 1.334 -0.135 1.00 52.53 91 ASN A O 1
ATOM 723 N N . LYS A 1 92 ? 7.888 1.289 1.671 1.00 55.16 92 LYS A N 1
ATOM 724 C CA . LYS A 1 92 ? 9.005 2.005 1.019 1.00 55.16 92 LYS A CA 1
ATOM 725 C C . LYS A 1 92 ? 9.448 1.296 -0.279 1.00 55.16 92 LYS A C 1
ATOM 727 O O . LYS A 1 92 ? 9.953 1.946 -1.192 1.00 55.16 92 LYS A O 1
ATOM 732 N N . SER A 1 93 ? 9.173 -0.010 -0.371 1.00 57.41 93 SER A N 1
ATOM 733 C CA . SER A 1 93 ? 9.241 -0.821 -1.585 1.00 57.41 93 SER A CA 1
ATOM 734 C C . SER A 1 93 ? 8.480 -0.228 -2.773 1.00 57.41 93 SER A C 1
ATOM 736 O O . SER A 1 93 ? 9.034 -0.231 -3.853 1.00 57.41 93 SER A O 1
ATOM 738 N N . ASP A 1 94 ? 7.302 0.384 -2.630 1.00 61.03 94 ASP A N 1
ATOM 739 C CA . ASP A 1 94 ? 6.540 0.903 -3.782 1.00 61.03 94 ASP A CA 1
ATOM 740 C C . ASP A 1 94 ? 7.256 2.059 -4.487 1.00 61.03 94 ASP A C 1
ATOM 742 O O . ASP A 1 94 ? 7.249 2.156 -5.715 1.00 61.03 94 ASP A O 1
ATOM 746 N N . LYS A 1 95 ? 7.937 2.923 -3.722 1.00 68.31 95 LYS A N 1
ATOM 747 C CA . LYS A 1 95 ? 8.797 3.969 -4.296 1.00 68.31 95 LYS A CA 1
ATOM 748 C C . LYS A 1 95 ? 10.006 3.345 -4.990 1.00 68.31 95 LYS A C 1
ATOM 750 O O . LYS A 1 95 ? 10.308 3.711 -6.120 1.00 68.31 95 LYS A O 1
ATOM 755 N N . LYS A 1 96 ? 10.655 2.368 -4.347 1.00 73.38 96 LYS A N 1
ATOM 756 C CA . LYS A 1 96 ? 11.799 1.646 -4.921 1.00 73.38 96 LYS A CA 1
ATOM 757 C C . LYS A 1 96 ? 11.409 0.875 -6.187 1.00 73.38 96 LYS A C 1
ATOM 759 O O . LYS A 1 96 ? 12.150 0.920 -7.153 1.00 73.38 96 LYS A O 1
ATOM 764 N N . MET A 1 97 ? 10.234 0.253 -6.217 1.00 72.88 97 MET A N 1
ATOM 765 C CA . MET A 1 97 ? 9.669 -0.475 -7.354 1.00 72.88 97 MET A CA 1
ATOM 766 C C . MET A 1 97 ? 9.341 0.465 -8.512 1.00 72.88 97 MET A C 1
ATOM 768 O O . MET A 1 97 ? 9.661 0.147 -9.652 1.00 72.88 97 MET A O 1
ATOM 772 N N . LYS A 1 98 ? 8.785 1.653 -8.237 1.00 76.44 98 LYS A N 1
ATOM 773 C CA . LYS A 1 98 ? 8.595 2.688 -9.265 1.00 76.44 98 LYS A CA 1
ATOM 774 C C . LYS A 1 98 ? 9.928 3.144 -9.855 1.00 76.44 98 LYS A C 1
ATOM 776 O O . LYS A 1 98 ? 10.077 3.115 -11.073 1.00 76.44 98 LYS A O 1
ATOM 781 N N . LEU A 1 99 ? 10.906 3.480 -9.014 1.00 81.06 99 LEU A N 1
ATOM 782 C CA . LEU A 1 99 ? 12.247 3.874 -9.465 1.00 81.06 99 LEU A CA 1
ATOM 783 C C . LEU A 1 99 ? 12.927 2.757 -10.272 1.00 81.06 99 LEU A C 1
ATOM 785 O O . LEU A 1 99 ? 13.419 2.999 -11.369 1.00 81.06 99 LEU A O 1
ATOM 789 N N . LEU A 1 100 ? 12.874 1.516 -9.779 1.00 83.19 100 LEU A N 1
ATOM 790 C CA . LEU A 1 100 ? 13.383 0.331 -10.473 1.00 83.19 100 LEU A CA 1
ATOM 791 C C . LEU A 1 100 ? 12.693 0.125 -11.822 1.00 83.19 100 LEU A C 1
ATOM 793 O O . LEU A 1 100 ? 13.367 -0.175 -12.798 1.00 83.19 100 LEU A O 1
ATOM 797 N N . SER A 1 101 ? 11.372 0.301 -11.905 1.00 80.56 101 SER A N 1
ATOM 798 C CA . SER A 1 101 ? 10.625 0.140 -13.158 1.00 80.56 101 SER A CA 1
ATOM 799 C C . SER A 1 101 ? 10.996 1.198 -14.198 1.00 80.56 101 SER A C 1
ATOM 801 O O . SER A 1 101 ? 11.184 0.868 -15.368 1.00 80.56 101 SER A O 1
ATOM 803 N N . GLN A 1 102 ? 11.178 2.451 -13.769 1.00 87.69 102 GLN A N 1
ATOM 804 C CA . GLN A 1 102 ? 11.626 3.542 -14.633 1.00 87.69 102 GLN A CA 1
ATOM 805 C C . GLN A 1 102 ? 13.035 3.275 -15.158 1.00 87.69 102 GLN A C 1
ATOM 807 O O . GLN A 1 102 ? 13.282 3.414 -16.356 1.00 87.69 102 GLN A O 1
ATOM 812 N N . GLU A 1 103 ? 13.935 2.823 -14.285 1.00 86.81 103 GLU A N 1
ATOM 813 C CA . GLU A 1 103 ? 15.297 2.480 -14.677 1.00 86.81 103 GLU A CA 1
ATOM 814 C C . GLU A 1 103 ? 15.321 1.287 -15.639 1.00 86.81 103 GLU A C 1
ATOM 816 O O . GLU A 1 103 ? 16.026 1.317 -16.642 1.00 86.81 103 GLU A O 1
ATOM 821 N N . ASN A 1 104 ? 14.474 0.279 -15.419 1.00 91.06 104 ASN A N 1
ATOM 822 C CA . ASN A 1 104 ? 14.339 -0.862 -16.323 1.00 91.06 104 ASN A CA 1
ATOM 823 C C . ASN A 1 104 ? 13.867 -0.428 -17.720 1.00 91.06 104 ASN A C 1
ATOM 825 O O . ASN A 1 104 ? 14.437 -0.840 -18.726 1.00 91.06 104 ASN A O 1
ATOM 829 N N . ILE A 1 105 ? 12.869 0.461 -17.799 1.00 91.19 105 ILE A N 1
ATOM 830 C CA . ILE A 1 105 ? 12.404 1.035 -19.073 1.00 91.19 105 ILE A CA 1
ATOM 831 C C . ILE A 1 105 ? 13.534 1.818 -19.753 1.00 91.19 105 ILE A C 1
ATOM 833 O O . ILE A 1 105 ? 13.749 1.672 -20.957 1.00 91.19 105 ILE A O 1
ATOM 837 N N . ARG A 1 106 ? 14.279 2.632 -18.997 1.00 91.69 106 ARG A N 1
ATOM 838 C CA . ARG A 1 106 ? 15.410 3.413 -19.515 1.00 91.69 106 ARG A CA 1
ATOM 839 C C . ARG A 1 106 ? 16.505 2.511 -20.082 1.00 91.69 106 ARG A C 1
ATOM 841 O O . ARG A 1 106 ? 16.987 2.758 -21.186 1.00 91.69 106 ARG A O 1
ATOM 848 N N . LEU A 1 107 ? 16.881 1.468 -19.346 1.00 91.12 107 LEU A N 1
ATOM 849 C CA . LEU A 1 107 ? 17.895 0.500 -19.761 1.00 91.12 107 LEU A CA 1
ATOM 850 C C . LEU A 1 107 ? 17.439 -0.296 -20.988 1.00 91.12 107 LEU A C 1
ATOM 852 O O . LEU A 1 107 ? 18.206 -0.417 -21.938 1.00 91.12 107 LEU A O 1
ATOM 856 N N . LYS A 1 108 ? 16.175 -0.733 -21.038 1.00 89.25 108 LYS A N 1
ATOM 857 C CA . LYS A 1 108 ? 15.597 -1.400 -22.217 1.00 89.25 108 LYS A CA 1
ATOM 858 C C . LYS A 1 108 ? 15.623 -0.520 -23.465 1.00 89.25 108 LYS A C 1
ATOM 860 O O . LYS A 1 108 ? 15.978 -1.000 -24.533 1.00 89.25 108 LYS A O 1
ATOM 865 N N . LYS A 1 109 ? 15.319 0.778 -23.341 1.00 90.94 109 LYS A N 1
ATOM 866 C CA . LYS A 1 109 ? 15.429 1.728 -24.464 1.00 90.94 109 LYS A CA 1
ATOM 867 C C . LYS A 1 109 ? 16.866 1.860 -24.973 1.00 90.94 109 LYS A C 1
ATOM 869 O O . LYS A 1 109 ? 17.079 1.919 -26.179 1.00 90.94 109 LYS A O 1
ATOM 874 N N . LYS A 1 110 ? 17.851 1.892 -24.069 1.00 84.81 110 LYS A N 1
ATOM 875 C CA . LYS A 1 110 ? 19.274 1.933 -24.445 1.00 84.81 110 LYS A CA 1
ATOM 876 C C . LYS A 1 110 ? 19.729 0.650 -25.131 1.00 84.81 110 LYS A C 1
ATOM 878 O O . LYS A 1 110 ? 20.480 0.740 -26.095 1.00 84.81 110 LYS A O 1
ATOM 883 N N . LEU A 1 111 ? 19.269 -0.509 -24.655 1.00 91.06 111 LEU A N 1
ATOM 884 C CA . LEU A 1 111 ? 19.535 -1.792 -25.306 1.00 91.06 111 LEU A CA 1
ATOM 885 C C . LEU A 1 111 ? 18.956 -1.815 -26.718 1.00 91.06 111 LEU A C 1
ATOM 887 O O . LEU A 1 111 ? 19.713 -2.026 -27.654 1.00 91.06 111 LEU A O 1
ATOM 891 N N . ALA A 1 112 ? 17.683 -1.454 -26.886 1.00 85.94 112 ALA A N 1
ATOM 892 C CA . ALA A 1 112 ? 17.057 -1.384 -28.205 1.00 85.94 112 ALA A CA 1
ATOM 893 C C . ALA A 1 112 ? 17.793 -0.418 -29.156 1.00 85.94 112 ALA A C 1
ATOM 895 O O . ALA A 1 112 ? 17.969 -0.707 -30.336 1.00 85.94 112 ALA A O 1
ATOM 896 N N . GLN A 1 113 ? 18.272 0.724 -28.646 1.00 81.69 113 GLN A N 1
ATOM 897 C CA . GLN A 1 113 ? 19.084 1.655 -29.432 1.00 81.69 113 GLN A CA 1
ATOM 898 C C . GLN A 1 113 ? 20.434 1.046 -29.840 1.00 81.69 113 GLN A C 1
ATOM 900 O O . GLN A 1 113 ? 20.853 1.214 -30.983 1.00 81.69 113 GLN A O 1
ATOM 905 N N . ALA A 1 114 ? 21.120 0.363 -28.923 1.00 84.44 114 ALA A N 1
ATOM 906 C CA . ALA A 1 114 ? 22.397 -0.286 -29.206 1.00 84.44 114 ALA A CA 1
ATOM 907 C C . ALA A 1 114 ? 22.237 -1.448 -30.199 1.00 84.44 114 ALA A C 1
ATOM 909 O O . ALA A 1 114 ? 23.018 -1.554 -31.139 1.00 84.44 114 ALA A O 1
ATOM 910 N N . GLU A 1 115 ? 21.199 -2.268 -30.036 1.00 84.88 115 GLU A N 1
ATOM 911 C CA . GLU A 1 115 ? 20.841 -3.358 -30.949 1.00 84.88 115 GLU A CA 1
ATOM 912 C C . GLU A 1 115 ? 20.557 -2.826 -32.356 1.00 84.88 115 GLU A C 1
ATOM 914 O O . GLU A 1 115 ? 21.148 -3.309 -33.319 1.00 84.88 115 GLU A O 1
ATOM 919 N N . ALA A 1 116 ? 19.775 -1.749 -32.481 1.00 81.12 116 ALA A N 1
ATOM 920 C CA . ALA A 1 116 ? 19.518 -1.111 -33.770 1.00 81.12 116 ALA A CA 1
ATOM 921 C C . ALA A 1 116 ? 20.803 -0.587 -34.439 1.00 81.12 116 ALA A C 1
ATOM 923 O O . ALA A 1 116 ? 20.975 -0.730 -35.649 1.00 81.12 116 ALA A O 1
ATOM 924 N N . ILE A 1 117 ? 21.731 -0.005 -33.670 1.00 81.44 117 ILE A N 1
ATOM 925 C CA . ILE A 1 117 ? 23.034 0.434 -34.194 1.00 81.44 117 ILE A CA 1
ATOM 926 C C . ILE A 1 117 ? 23.844 -0.768 -34.691 1.00 81.44 117 ILE A C 1
ATOM 928 O O . ILE A 1 117 ? 24.387 -0.721 -35.795 1.00 81.44 117 ILE A O 1
ATOM 932 N N . ILE A 1 118 ? 23.902 -1.849 -33.910 1.00 83.12 118 ILE A N 1
ATOM 933 C CA . ILE A 1 118 ? 24.607 -3.082 -34.281 1.00 83.12 118 ILE A CA 1
ATOM 934 C C . ILE A 1 118 ? 24.010 -3.682 -35.557 1.00 83.12 118 ILE A C 1
ATOM 936 O O . ILE A 1 118 ? 24.748 -4.120 -36.439 1.00 83.12 118 ILE A O 1
ATOM 940 N N . ASP A 1 119 ? 22.689 -3.687 -35.693 1.00 77.06 119 ASP A N 1
AT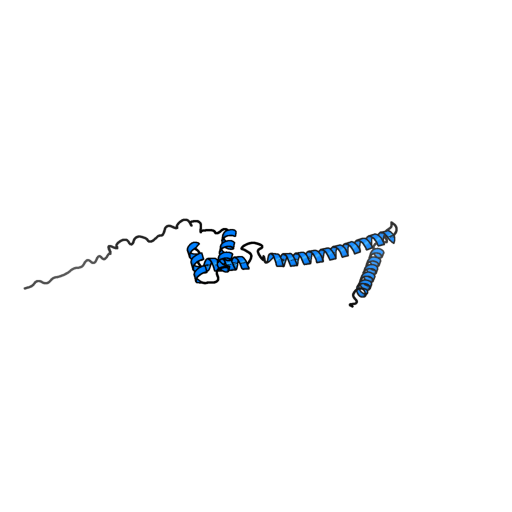OM 941 C CA . ASP A 1 119 ? 22.019 -4.239 -36.867 1.00 77.06 119 ASP A CA 1
ATOM 942 C C . ASP A 1 119 ? 22.252 -3.389 -38.115 1.00 77.06 119 ASP A C 1
ATOM 944 O O . ASP A 1 119 ? 22.523 -3.932 -39.190 1.00 77.06 119 ASP A O 1
ATOM 948 N N . LEU A 1 120 ? 22.253 -2.060 -37.981 1.00 80.88 120 LEU A N 1
ATOM 949 C CA . LEU A 1 120 ? 22.656 -1.158 -39.061 1.00 80.88 120 LEU A CA 1
ATOM 950 C C . LEU A 1 120 ? 24.119 -1.379 -39.461 1.00 80.88 120 LEU A C 1
ATOM 952 O O . LEU A 1 120 ? 24.414 -1.448 -40.654 1.00 80.88 120 LEU A O 1
ATOM 956 N N . GLN A 1 121 ? 25.025 -1.553 -38.494 1.00 73.50 121 GLN A N 1
ATOM 957 C CA . GLN A 1 121 ? 26.432 -1.870 -38.757 1.00 73.50 121 GLN A CA 1
ATOM 958 C C . GLN A 1 121 ? 26.580 -3.204 -39.492 1.00 73.50 121 GLN A C 1
ATOM 960 O O . GLN A 1 121 ? 27.288 -3.273 -40.494 1.00 73.50 121 GLN A O 1
ATOM 965 N N . LYS A 1 122 ? 25.887 -4.257 -39.046 1.00 75.12 122 LYS A N 1
ATOM 966 C CA . LYS A 1 122 ? 25.897 -5.574 -39.702 1.00 75.12 122 LYS A CA 1
ATOM 967 C C . LYS A 1 122 ? 25.329 -5.507 -41.116 1.00 75.12 122 LYS A C 1
ATOM 969 O O . LYS A 1 122 ? 25.894 -6.120 -42.019 1.00 75.12 122 LYS A O 1
ATOM 974 N N . LYS A 1 123 ? 24.224 -4.781 -41.316 1.00 73.69 123 LYS A N 1
ATOM 975 C CA . LYS A 1 123 ? 23.577 -4.630 -42.624 1.00 73.69 123 LYS A CA 1
ATOM 976 C C . LYS A 1 123 ? 24.454 -3.834 -43.584 1.00 73.69 123 LYS A C 1
ATOM 978 O O . LYS A 1 123 ? 24.659 -4.294 -44.697 1.00 73.69 123 LYS A O 1
ATOM 983 N N . SER A 1 124 ? 25.019 -2.716 -43.125 1.00 73.06 124 SER A N 1
ATOM 984 C CA . SER A 1 124 ? 25.965 -1.892 -43.885 1.00 73.06 124 SER A CA 1
ATOM 985 C C . SER A 1 124 ? 27.224 -2.676 -44.255 1.00 73.06 124 SER A C 1
ATOM 987 O O . SER A 1 124 ? 27.605 -2.713 -45.420 1.00 73.06 124 SER A O 1
ATOM 989 N N . LEU A 1 125 ? 27.821 -3.397 -43.298 1.00 70.25 125 LEU A N 1
ATOM 990 C CA . LEU A 1 125 ? 28.973 -4.259 -43.558 1.00 70.25 125 LEU A CA 1
ATOM 991 C C . LEU A 1 125 ? 28.634 -5.337 -44.597 1.00 70.25 125 LEU A C 1
ATOM 993 O O . LEU A 1 125 ? 29.401 -5.574 -45.519 1.00 70.25 125 LEU A O 1
ATOM 997 N N . ARG A 1 126 ? 27.460 -5.964 -44.491 1.00 65.31 126 ARG A N 1
ATOM 998 C CA . ARG A 1 126 ? 27.015 -6.993 -45.437 1.00 65.31 126 ARG A CA 1
ATOM 999 C C . ARG A 1 126 ? 26.738 -6.440 -46.838 1.00 65.31 126 ARG A C 1
ATOM 1001 O O . ARG A 1 126 ? 27.040 -7.127 -47.806 1.00 65.31 126 ARG A O 1
ATOM 1008 N N . SER A 1 127 ? 26.146 -5.250 -46.949 1.00 67.06 127 SER A N 1
ATOM 1009 C CA . SER A 1 127 ? 25.747 -4.669 -48.236 1.00 67.06 127 SER A CA 1
ATOM 1010 C C . SER A 1 127 ? 26.877 -3.928 -48.945 1.00 67.06 127 SER A C 1
ATOM 1012 O O . SER A 1 127 ? 26.946 -3.979 -50.164 1.00 67.06 127 SER A O 1
ATOM 1014 N N . ALA A 1 128 ? 27.742 -3.231 -48.204 1.00 63.84 128 ALA A N 1
ATOM 1015 C CA . ALA A 1 128 ? 28.793 -2.397 -48.783 1.00 63.84 128 ALA A CA 1
ATOM 1016 C C . ALA A 1 128 ? 30.096 -3.165 -49.064 1.00 63.84 128 ALA A C 1
ATOM 1018 O O . ALA A 1 128 ? 30.891 -2.699 -49.870 1.00 63.84 128 ALA A O 1
ATOM 1019 N N . TRP A 1 129 ? 30.313 -4.330 -48.440 1.00 56.41 129 TRP A N 1
ATOM 1020 C CA . TRP A 1 129 ? 31.619 -5.008 -48.472 1.00 56.41 129 TRP A CA 1
ATOM 1021 C C . TRP A 1 129 ? 31.626 -6.394 -49.114 1.00 56.41 129 TRP A C 1
ATOM 1023 O O . TRP A 1 129 ? 32.642 -7.063 -49.019 1.00 56.41 129 TRP A O 1
ATOM 1033 N N . GLY A 1 130 ? 30.523 -6.846 -49.727 1.00 57.53 130 GLY A N 1
ATOM 1034 C CA . GLY A 1 130 ? 30.441 -8.094 -50.506 1.00 57.53 130 GLY A CA 1
ATOM 1035 C C . GLY A 1 130 ? 31.402 -9.218 -50.083 1.00 57.53 130 GLY A C 1
ATOM 1036 O O . GLY A 1 130 ? 32.484 -9.326 -50.631 1.00 57.53 130 GLY A O 1
ATOM 1037 N N . ALA A 1 131 ? 31.009 -10.067 -49.128 1.00 58.53 131 ALA A N 1
ATOM 1038 C CA . ALA A 1 131 ? 31.703 -11.297 -48.698 1.00 58.53 131 ALA A CA 1
ATOM 1039 C C . ALA A 1 131 ? 33.215 -11.243 -48.339 1.00 58.53 131 ALA A C 1
ATOM 1041 O O . ALA A 1 131 ? 33.719 -12.267 -47.876 1.00 58.53 131 ALA A O 1
ATOM 1042 N N . TYR A 1 132 ? 33.928 -10.113 -48.440 1.00 56.84 132 TYR A N 1
ATOM 1043 C CA . TYR A 1 132 ? 35.341 -10.011 -48.056 1.00 56.84 132 TYR A CA 1
ATOM 1044 C C . TYR A 1 132 ? 35.604 -8.777 -47.173 1.00 56.84 132 TYR A C 1
ATOM 1046 O O . TYR A 1 132 ? 35.287 -7.654 -47.562 1.00 56.84 132 TYR A O 1
ATOM 1054 N N . PRO A 1 133 ? 36.142 -8.948 -45.952 1.00 62.97 133 PRO A N 1
ATOM 1055 C CA . PRO A 1 133 ? 36.362 -7.840 -45.033 1.00 62.97 133 PRO A CA 1
ATOM 1056 C C . PRO A 1 133 ? 37.614 -7.032 -45.430 1.00 62.97 133 PRO A C 1
ATOM 1058 O O . PRO A 1 133 ? 38.609 -7.628 -45.841 1.00 62.97 133 PRO A O 1
ATOM 1061 N N . PRO A 1 134 ? 37.609 -5.699 -45.258 1.00 66.31 134 PRO A N 1
ATOM 1062 C CA . PRO A 1 134 ? 38.807 -4.886 -45.435 1.00 66.31 134 PRO A CA 1
ATOM 1063 C C . PRO A 1 134 ? 39.837 -5.183 -44.351 1.00 66.31 134 PRO A C 1
ATOM 1065 O O . PRO A 1 134 ? 39.489 -5.658 -43.261 1.00 66.31 134 PRO A O 1
ATOM 1068 N N . ASP A 1 135 ? 41.091 -4.834 -44.630 1.00 70.44 135 ASP A N 1
ATOM 1069 C CA . ASP A 1 135 ? 42.178 -4.873 -43.658 1.00 70.44 135 ASP A CA 1
ATOM 1070 C C . ASP A 1 135 ? 41.774 -4.188 -42.332 1.00 70.44 135 ASP A C 1
ATOM 1072 O O . ASP A 1 135 ? 40.994 -3.227 -42.289 1.00 70.44 135 ASP A O 1
ATOM 1076 N N . ARG A 1 136 ? 42.294 -4.699 -41.208 1.00 61.41 136 ARG A N 1
ATOM 1077 C CA . ARG A 1 136 ? 41.925 -4.288 -39.842 1.00 61.41 136 ARG A CA 1
ATOM 1078 C C . ARG A 1 136 ? 42.052 -2.775 -39.651 1.00 61.41 136 ARG A C 1
ATOM 1080 O O . ARG A 1 136 ? 41.243 -2.192 -38.930 1.00 61.41 136 ARG A O 1
ATOM 1087 N N . ALA A 1 137 ? 43.036 -2.150 -40.297 1.00 66.62 137 ALA A N 1
ATOM 1088 C CA . ALA A 1 137 ? 43.263 -0.710 -40.245 1.00 66.62 137 ALA A CA 1
ATOM 1089 C C . ALA A 1 137 ? 42.162 0.096 -40.958 1.00 66.62 137 ALA A C 1
ATOM 1091 O O . ALA A 1 137 ? 41.695 1.107 -40.431 1.00 66.62 137 ALA A O 1
ATOM 1092 N N . GLU A 1 138 ? 41.702 -0.357 -42.123 1.00 64.56 138 GLU A N 1
ATOM 1093 C CA . GLU A 1 138 ? 40.629 0.295 -42.883 1.00 64.56 138 GLU A CA 1
ATOM 1094 C C . GLU A 1 138 ? 39.280 0.163 -42.179 1.00 64.56 138 GLU A C 1
ATOM 1096 O O . GLU A 1 138 ? 38.507 1.120 -42.121 1.00 64.56 138 GLU A O 1
ATOM 1101 N N . ARG A 1 139 ? 39.036 -0.983 -41.534 1.00 68.25 139 ARG A N 1
ATOM 1102 C CA . ARG A 1 139 ? 37.836 -1.193 -40.719 1.00 68.25 139 ARG A CA 1
ATOM 1103 C C . ARG A 1 139 ? 37.732 -0.196 -39.565 1.00 68.25 139 ARG A C 1
ATOM 1105 O O . ARG A 1 139 ? 36.637 0.279 -39.277 1.00 68.25 139 ARG A O 1
ATOM 1112 N N . VAL A 1 140 ? 38.848 0.109 -38.899 1.00 70.75 140 VAL A N 1
ATOM 1113 C CA . VAL A 1 140 ? 38.880 1.074 -37.787 1.00 70.75 140 VAL A CA 1
ATOM 1114 C C . VAL A 1 140 ? 38.599 2.487 -38.296 1.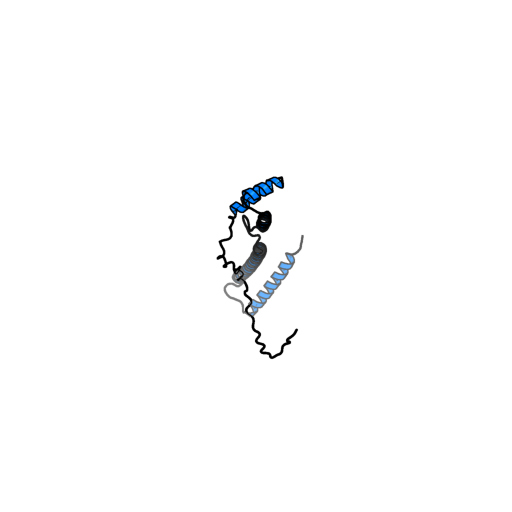00 70.75 140 VAL A C 1
ATOM 1116 O O . VAL A 1 140 ? 37.715 3.148 -37.757 1.00 70.75 140 VAL A O 1
ATOM 1119 N N . LYS A 1 141 ? 39.249 2.904 -39.390 1.00 74.38 141 LYS A N 1
ATOM 1120 C CA . LYS A 1 141 ? 39.026 4.225 -40.005 1.00 74.38 141 LYS A CA 1
ATOM 1121 C C . LYS A 1 141 ? 37.563 4.437 -40.403 1.00 74.38 141 LYS A C 1
ATOM 1123 O O . LYS A 1 141 ? 36.979 5.468 -40.086 1.00 74.38 141 LYS A O 1
ATOM 1128 N N . LEU A 1 142 ? 36.940 3.430 -41.012 1.00 69.56 142 LEU A N 1
ATOM 1129 C CA . LEU A 1 142 ? 35.525 3.488 -41.377 1.00 69.56 142 LEU A CA 1
ATOM 1130 C C . LEU A 1 142 ? 34.582 3.510 -40.180 1.00 69.56 142 LEU A C 1
ATOM 1132 O O . LEU A 1 142 ? 33.563 4.193 -40.222 1.00 69.56 142 LEU A O 1
ATOM 1136 N N . MET A 1 143 ? 34.895 2.777 -39.112 1.00 68.94 143 MET A N 1
ATOM 1137 C CA . MET A 1 143 ? 34.086 2.826 -37.893 1.00 68.94 143 MET A CA 1
ATOM 1138 C C . MET A 1 143 ? 34.177 4.197 -37.216 1.00 68.94 143 MET A C 1
ATOM 1140 O O . MET A 1 143 ? 33.160 4.694 -36.731 1.00 68.94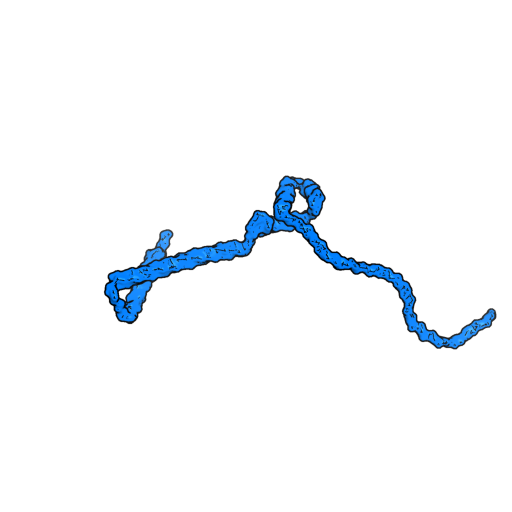 143 MET A O 1
ATOM 1144 N N . ASP A 1 144 ? 35.344 4.842 -37.239 1.00 73.69 144 ASP A N 1
ATOM 1145 C CA . ASP A 1 144 ? 35.518 6.208 -36.737 1.00 73.69 144 ASP A CA 1
ATOM 1146 C C . ASP A 1 144 ? 34.747 7.232 -37.580 1.00 73.69 144 ASP A C 1
ATOM 1148 O O . ASP A 1 144 ? 34.081 8.114 -37.031 1.00 73.69 144 ASP A O 1
ATOM 1152 N N . GLU A 1 145 ? 34.743 7.075 -38.903 1.00 72.69 145 GLU A N 1
ATOM 1153 C CA . GLU A 1 145 ? 34.010 7.948 -39.821 1.00 72.69 145 GLU A CA 1
ATOM 1154 C C . GLU A 1 145 ? 32.485 7.770 -39.709 1.00 72.69 145 GLU A C 1
ATOM 1156 O O . GLU A 1 145 ? 31.738 8.748 -39.637 1.00 72.69 145 GLU A O 1
ATOM 1161 N N . ILE A 1 146 ? 32.006 6.532 -39.552 1.00 68.81 146 ILE A N 1
ATOM 1162 C CA . ILE A 1 146 ? 30.593 6.236 -39.260 1.00 68.81 146 ILE A CA 1
ATOM 1163 C C . ILE A 1 146 ? 30.183 6.814 -37.897 1.00 68.81 146 ILE A C 1
ATOM 1165 O O . ILE A 1 146 ? 29.106 7.404 -37.773 1.00 68.81 146 ILE A O 1
ATOM 1169 N N . ASN A 1 147 ? 31.028 6.693 -36.870 1.00 72.12 147 ASN A N 1
ATOM 1170 C CA . ASN A 1 147 ? 30.769 7.277 -35.552 1.00 72.12 147 ASN A CA 1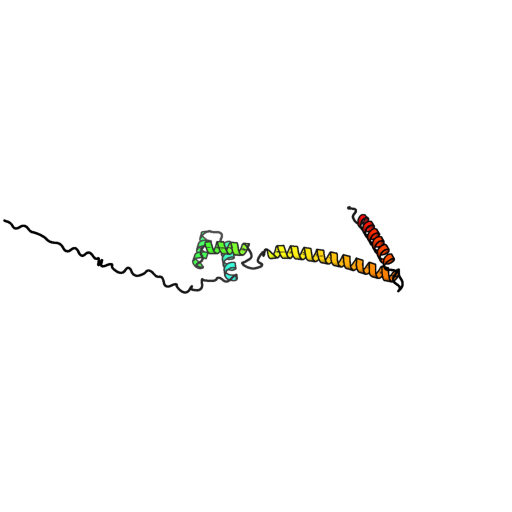
ATOM 1171 C C . ASN A 1 147 ? 30.730 8.813 -35.600 1.00 72.12 147 ASN A C 1
ATOM 1173 O O . ASN A 1 147 ? 29.906 9.429 -34.915 1.00 72.12 147 ASN A O 1
ATOM 1177 N N . LYS A 1 148 ? 31.578 9.436 -36.425 1.00 75.00 148 LYS A N 1
ATOM 1178 C CA . LYS A 1 148 ? 31.573 10.881 -36.682 1.00 75.00 148 LYS A CA 1
ATOM 1179 C C . LYS A 1 148 ? 30.269 11.324 -37.354 1.00 75.00 148 LYS A C 1
ATOM 1181 O O . LYS A 1 148 ? 29.579 12.191 -36.817 1.00 75.00 148 LYS A O 1
ATOM 1186 N N . LEU A 1 149 ? 29.855 10.644 -38.425 1.00 60.69 149 LEU A N 1
ATOM 1187 C CA . LEU A 1 149 ? 28.584 10.903 -39.115 1.00 60.69 149 LEU A CA 1
ATOM 1188 C C . LEU A 1 149 ? 27.366 10.668 -38.205 1.00 60.69 149 LEU A C 1
ATOM 1190 O O . LEU A 1 149 ? 26.375 11.399 -38.271 1.00 60.69 149 LEU A O 1
ATOM 1194 N N . SER A 1 150 ? 27.432 9.679 -37.308 1.00 64.19 150 SER A N 1
ATOM 1195 C CA . SER A 1 150 ? 26.383 9.447 -36.310 1.00 64.19 150 SER A CA 1
ATOM 1196 C C . SER A 1 150 ? 26.301 10.569 -35.270 1.00 64.19 150 SER A C 1
ATOM 1198 O O . SER A 1 150 ? 25.195 10.874 -34.818 1.00 64.19 150 SER A O 1
ATOM 1200 N N . LYS A 1 151 ? 27.427 11.174 -34.867 1.00 63.31 151 LYS A N 1
ATOM 1201 C CA . LYS A 1 151 ? 27.436 12.343 -33.970 1.00 63.31 151 LYS A CA 1
ATOM 1202 C C . LYS A 1 151 ? 26.835 13.567 -34.656 1.00 63.31 151 LYS A C 1
ATOM 1204 O O . LYS A 1 151 ? 25.995 14.231 -34.059 1.00 63.31 151 LYS A O 1
ATOM 1209 N N . GLU A 1 152 ? 27.184 13.811 -35.915 1.00 59.34 152 GLU A N 1
ATOM 1210 C CA . GLU A 1 152 ? 26.681 14.952 -36.691 1.00 59.34 152 GLU A CA 1
ATOM 1211 C C . GLU A 1 152 ? 25.166 14.868 -36.935 1.00 59.34 152 GLU A C 1
ATOM 1213 O O . GLU A 1 152 ? 24.448 15.841 -36.699 1.00 59.34 152 GLU A O 1
ATOM 1218 N N . LYS A 1 153 ? 24.629 13.694 -37.299 1.00 59.06 153 LYS A N 1
ATOM 1219 C CA . LYS A 1 153 ? 23.172 13.515 -37.474 1.00 59.06 153 LYS A CA 1
ATOM 1220 C C . LYS A 1 153 ? 22.385 13.630 -36.163 1.00 59.06 153 LYS A C 1
ATOM 1222 O O . LYS A 1 153 ? 21.249 14.097 -36.175 1.00 59.06 153 LYS A O 1
ATOM 1227 N N . LYS A 1 154 ? 22.990 13.264 -35.027 1.00 53.66 154 LYS A N 1
ATOM 1228 C CA . LYS A 1 154 ? 22.381 13.405 -33.693 1.00 53.66 154 LYS A CA 1
ATOM 1229 C C . LYS A 1 154 ? 22.303 14.862 -33.217 1.00 53.66 154 LYS A C 1
ATOM 1231 O O . LYS A 1 154 ? 21.410 15.187 -32.440 1.00 53.66 154 LYS A O 1
ATOM 1236 N N . CYS A 1 155 ? 23.184 15.740 -33.702 1.00 50.25 155 CYS A N 1
ATOM 1237 C CA . CYS A 1 155 ? 23.101 17.181 -33.443 1.00 50.25 155 CYS A CA 1
ATOM 1238 C C . CYS A 1 155 ? 21.943 17.853 -34.203 1.00 50.25 155 CYS A C 1
ATOM 1240 O O . CYS A 1 155 ? 21.366 18.809 -33.699 1.00 50.25 155 CYS A O 1
ATOM 1242 N N . HIS A 1 156 ? 21.549 17.327 -35.368 1.00 51.56 156 HIS A N 1
ATOM 1243 C CA . HIS A 1 156 ? 20.471 17.906 -36.182 1.00 51.56 156 HIS A CA 1
ATOM 1244 C C . HIS A 1 156 ? 19.060 17.474 -35.741 1.00 51.56 156 HIS A C 1
ATOM 1246 O O . HIS A 1 156 ? 18.099 18.189 -36.003 1.00 51.56 156 HIS A O 1
ATOM 1252 N N . SER A 1 157 ? 18.910 16.346 -35.032 1.00 48.56 157 SER A N 1
ATOM 1253 C CA . SER A 1 157 ? 17.605 15.870 -34.533 1.00 48.56 157 SER A CA 1
ATOM 1254 C C . SER A 1 157 ? 17.221 16.393 -33.139 1.00 48.56 157 SER A C 1
ATOM 1256 O O . SER A 1 157 ? 16.178 16.008 -32.623 1.00 48.56 157 SER A O 1
ATOM 1258 N N . ASN A 1 158 ? 18.064 17.221 -32.511 1.00 47.88 158 ASN A N 1
ATOM 1259 C CA . ASN A 1 158 ? 17.828 17.839 -31.199 1.00 47.88 158 ASN A CA 1
ATOM 1260 C C . ASN A 1 158 ? 17.675 19.372 -31.314 1.00 47.88 158 ASN A C 1
ATOM 1262 O O . ASN A 1 158 ? 18.141 20.101 -30.441 1.00 47.88 158 ASN A O 1
ATOM 1266 N N . SER A 1 159 ? 17.052 19.875 -32.387 1.00 39.16 159 SER A N 1
ATOM 1267 C CA . SER A 1 159 ? 16.521 21.248 -32.387 1.00 39.16 159 SER A CA 1
ATOM 1268 C C . SER A 1 159 ? 15.141 21.246 -31.727 1.00 39.16 159 SER A C 1
ATOM 1270 O O . SER A 1 159 ? 14.274 20.494 -32.177 1.00 39.16 159 SER A O 1
ATOM 1272 N N . PRO A 1 160 ? 14.930 22.030 -30.658 1.00 42.72 160 PRO A N 1
ATOM 1273 C CA . PRO A 1 160 ? 13.639 22.119 -29.999 1.00 42.72 160 PRO A CA 1
ATOM 1274 C C . PRO A 1 160 ? 12.695 23.003 -30.827 1.00 42.72 160 PRO A C 1
ATOM 1276 O O . PRO A 1 160 ? 13.075 24.097 -31.242 1.00 42.72 160 PRO A O 1
ATOM 1279 N N . MET A 1 161 ? 11.474 22.517 -31.045 1.00 37.88 161 MET A N 1
ATOM 1280 C CA . MET A 1 161 ? 10.277 23.359 -31.134 1.00 37.88 161 MET A CA 1
ATOM 1281 C C . MET A 1 161 ? 9.581 23.285 -29.780 1.00 37.88 161 MET A C 1
ATOM 1283 O O . MET A 1 161 ? 9.498 22.151 -29.248 1.00 37.88 161 MET A O 1
#

Foldseek 3Di:
DDDDDDDDDDDDDDDDPPDDDDPDPPPDPPPPDPDDDDDLVRLVVLLVCLVPDPDPVSNVVSCVVVVHDPVVNVVSVVCVVQQVRDHDRPPPVVVVVVVVVVVVVVVVVVVVVVVVVVVVVVVCCCVVPPPDDDDPVVVVVVVVVVVVVVVVVVVVVPDDD